Protein AF-A0A7S1JVY7-F1 (afdb_monomer_lite)

Sequence (100 aa):
MVEILAGALVGADVQNKKTANNWGTLLFAIDPAELGPTDDFHTKTEAIIARVRSARKLPGVSEILMPGERGNRLARRVVESGQIEVEANLTQQLRECAAG

Secondary structure (DSSP, 8-state):
-HHIIIIITTT--SS-HHHHT----------GGGTS-HHHHHHHHHHHHHHHHTSPPPTT------TTHHHHHHHHHHHHHT-----HHHHHHHHHHHH-

Structure (mmCIF, N/CA/C/O backbone):
data_AF-A0A7S1JVY7-F1
#
_entry.id   AF-A0A7S1JVY7-F1
#
loop_
_atom_site.group_PDB
_atom_site.id
_atom_site.type_symbol
_atom_site.label_atom_id
_atom_site.label_alt_id
_atom_site.label_comp_id
_atom_site.label_asym_id
_atom_site.label_entity_id
_atom_site.label_seq_id
_atom_site.pdbx_PDB_ins_code
_atom_site.Cartn_x
_atom_site.Cartn_y
_atom_site.Cartn_z
_atom_site.occupancy
_atom_site.B_iso_or_equiv
_atom_site.auth_seq_id
_atom_site.auth_comp_id
_atom_site.auth_asym_id
_atom_site.auth_atom_id
_atom_site.pdbx_PDB_model_num
ATOM 1 N N . MET A 1 1 ? -4.572 17.576 -2.089 1.00 87.12 1 MET A N 1
ATOM 2 C CA . MET A 1 1 ? -4.995 16.633 -3.149 1.00 87.12 1 MET A CA 1
ATOM 3 C C . MET A 1 1 ? -5.972 15.585 -2.627 1.00 87.12 1 MET A C 1
ATOM 5 O O . MET A 1 1 ? -7.053 15.499 -3.186 1.00 87.12 1 MET A O 1
ATOM 9 N N . VAL A 1 2 ? -5.653 14.850 -1.548 1.00 92.31 2 VAL A N 1
ATOM 10 C CA . VAL A 1 2 ? -6.555 13.825 -0.969 1.00 92.31 2 VAL A CA 1
ATOM 11 C C . VAL A 1 2 ? -7.964 14.369 -0.704 1.00 92.31 2 VAL A C 1
ATOM 13 O O . VAL A 1 2 ? -8.923 13.793 -1.187 1.00 92.31 2 VAL A O 1
ATOM 16 N N . GLU A 1 3 ? -8.091 15.526 -0.050 1.00 92.38 3 GLU A N 1
ATOM 17 C CA . GLU A 1 3 ? -9.398 16.145 0.240 1.00 92.38 3 GLU A CA 1
ATOM 18 C C . GLU A 1 3 ? -10.222 16.493 -1.011 1.00 92.38 3 GLU A C 1
ATOM 20 O O . GLU A 1 3 ? -11.445 16.445 -1.005 1.00 92.38 3 GLU A O 1
ATOM 25 N N . ILE A 1 4 ? -9.548 16.825 -2.111 1.00 95.81 4 ILE A N 1
ATOM 26 C CA . ILE A 1 4 ? -10.209 17.202 -3.363 1.00 95.81 4 ILE A CA 1
ATOM 27 C C . ILE A 1 4 ? -10.723 15.944 -4.067 1.00 95.81 4 ILE A C 1
ATOM 29 O O . ILE A 1 4 ? -11.881 15.887 -4.464 1.00 95.81 4 ILE A O 1
ATOM 33 N N . LEU A 1 5 ? -9.872 14.924 -4.196 1.00 96.25 5 LEU A N 1
ATOM 34 C CA . LEU A 1 5 ? -10.184 13.708 -4.948 1.00 96.25 5 LEU A CA 1
ATOM 35 C C . LEU A 1 5 ? -11.046 12.711 -4.167 1.00 96.25 5 LEU A C 1
ATOM 37 O O . LEU A 1 5 ? -11.897 12.057 -4.751 1.00 96.25 5 LEU A O 1
ATOM 41 N N . ALA A 1 6 ? -10.827 12.587 -2.861 1.00 94.88 6 ALA A N 1
ATOM 42 C CA . ALA A 1 6 ? -11.560 11.670 -1.994 1.00 94.88 6 ALA A CA 1
ATOM 43 C C . ALA A 1 6 ? -1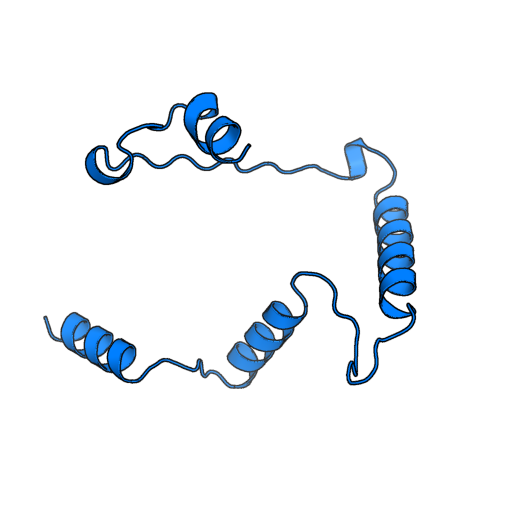2.624 12.377 -1.142 1.00 94.88 6 ALA A C 1
ATOM 45 O O . ALA A 1 6 ? -13.360 11.704 -0.439 1.00 94.88 6 ALA A O 1
ATOM 46 N N . GLY A 1 7 ? -12.714 13.707 -1.174 1.00 94.44 7 GLY A N 1
ATOM 47 C CA . GLY A 1 7 ? -13.791 14.468 -0.538 1.00 94.44 7 GLY A CA 1
ATOM 48 C C . GLY A 1 7 ? -14.734 15.034 -1.591 1.00 94.44 7 GLY A C 1
ATOM 49 O O . GLY A 1 7 ? -15.750 14.428 -1.924 1.00 94.44 7 GLY A O 1
ATOM 50 N N . ALA A 1 8 ? -14.340 16.173 -2.162 1.00 95.00 8 ALA A N 1
ATOM 51 C CA . ALA A 1 8 ? -15.179 16.950 -3.072 1.00 95.00 8 ALA A CA 1
ATOM 52 C C . ALA A 1 8 ? -15.628 16.172 -4.324 1.00 95.00 8 ALA A C 1
ATOM 54 O O . ALA A 1 8 ? -16.813 16.164 -4.643 1.00 95.00 8 ALA A O 1
ATOM 55 N N . LEU A 1 9 ? -14.705 15.500 -5.022 1.00 96.00 9 LEU A N 1
ATOM 56 C CA . LEU A 1 9 ? -14.998 14.791 -6.277 1.00 96.00 9 LEU A CA 1
ATOM 57 C C . LEU A 1 9 ? -16.010 13.651 -6.097 1.00 96.00 9 LEU A C 1
ATOM 59 O O . LEU A 1 9 ? -16.848 13.431 -6.964 1.00 96.00 9 LEU A O 1
ATOM 63 N N . VAL A 1 10 ? -15.928 12.930 -4.980 1.00 94.88 10 VAL A N 1
ATOM 64 C CA . VAL A 1 10 ? -16.783 11.766 -4.692 1.00 94.88 10 VAL A CA 1
ATOM 65 C C . VAL A 1 10 ? -18.050 12.139 -3.913 1.00 94.88 10 VAL A C 1
ATOM 67 O O . VAL A 1 10 ? -18.804 11.254 -3.522 1.00 94.88 10 VAL A O 1
ATOM 70 N N . GLY A 1 11 ? -18.292 13.436 -3.683 1.00 93.00 11 GLY A N 1
ATOM 71 C CA . GLY A 1 11 ? -19.490 13.937 -3.002 1.00 93.00 11 GLY A CA 1
ATOM 72 C C . GLY A 1 11 ? -19.514 13.712 -1.487 1.00 93.00 11 GLY A C 1
ATOM 73 O O . GLY A 1 11 ? -20.588 13.728 -0.884 1.00 93.00 11 GLY A O 1
ATOM 74 N N . ALA A 1 12 ? -18.359 13.488 -0.860 1.00 94.94 12 ALA A N 1
ATOM 75 C CA . ALA A 1 12 ? -18.277 13.353 0.589 1.00 94.94 12 ALA A CA 1
ATOM 76 C C . ALA A 1 12 ? -18.233 14.715 1.295 1.00 94.94 12 ALA A C 1
ATOM 78 O O . ALA A 1 12 ? -17.969 15.753 0.686 1.00 94.94 12 ALA A O 1
ATOM 79 N N . ASP A 1 13 ? -18.476 14.706 2.606 1.00 93.44 13 ASP A N 1
ATOM 80 C CA . ASP A 1 13 ? -18.378 15.914 3.420 1.00 93.44 13 ASP A CA 1
ATOM 81 C C . ASP A 1 13 ? -16.912 16.381 3.498 1.00 93.44 13 ASP A C 1
ATOM 83 O O . ASP A 1 13 ? -16.001 15.583 3.720 1.00 93.44 13 ASP A O 1
ATOM 87 N N . VAL A 1 14 ? -16.674 17.678 3.304 1.00 91.94 14 VAL A N 1
ATOM 88 C CA . VAL A 1 14 ? -15.329 18.285 3.301 1.00 91.94 14 VAL A CA 1
ATOM 89 C C . VAL A 1 14 ? -15.076 19.201 4.501 1.00 91.94 14 VAL A C 1
ATOM 91 O O . VAL A 1 14 ? -13.969 19.712 4.657 1.00 91.94 14 VAL A O 1
ATOM 94 N N . GLN A 1 15 ? -16.078 19.418 5.360 1.00 90.50 15 GLN A N 1
ATOM 95 C CA . GLN A 1 15 ? -15.994 20.335 6.504 1.00 90.50 15 GLN A CA 1
ATOM 96 C C . GLN A 1 15 ? -16.153 19.612 7.846 1.00 90.50 15 GLN A C 1
ATOM 98 O O . GLN A 1 15 ? -15.339 19.810 8.744 1.00 90.50 15 GLN A O 1
ATOM 103 N N . ASN A 1 16 ? -17.166 18.751 7.989 1.00 88.31 16 ASN A N 1
ATOM 104 C CA . ASN A 1 16 ? -17.578 18.149 9.262 1.00 88.31 16 ASN A CA 1
ATOM 105 C C . ASN A 1 16 ? -17.772 16.625 9.169 1.00 88.31 16 ASN A C 1
ATOM 107 O O . ASN A 1 16 ? -18.689 16.066 9.771 1.00 88.31 16 ASN A O 1
ATOM 111 N N . LYS A 1 17 ? -16.860 15.935 8.471 1.00 86.62 17 LYS A N 1
ATOM 112 C CA . LYS A 1 17 ? -16.853 14.474 8.219 1.00 86.62 17 LYS A CA 1
ATOM 113 C C . LYS A 1 17 ? -17.279 13.600 9.392 1.00 86.62 17 LYS A C 1
ATOM 115 O O . LYS A 1 17 ? -18.040 12.657 9.214 1.00 86.62 17 LYS A O 1
ATOM 120 N N . LYS A 1 18 ? -16.766 13.899 10.590 1.00 86.75 18 LYS A N 1
ATOM 121 C CA . LYS A 1 18 ? -17.012 13.100 11.798 1.00 86.75 18 LYS A CA 1
ATOM 122 C C . LYS A 1 18 ? -18.456 13.225 12.282 1.00 86.75 18 LYS A C 1
ATOM 124 O O . LYS A 1 18 ? -19.043 12.231 12.681 1.00 86.75 18 LYS A O 1
ATOM 129 N N . THR A 1 19 ? -19.018 14.430 12.230 1.00 92.06 19 THR A N 1
ATOM 130 C CA . THR A 1 19 ? -20.409 14.689 12.623 1.00 92.06 19 THR A CA 1
ATOM 131 C C . THR A 1 19 ? -21.375 14.206 11.548 1.00 92.06 19 THR A C 1
ATOM 133 O O . THR A 1 19 ? -22.406 13.626 11.867 1.00 92.06 19 THR A O 1
ATOM 136 N N . ALA A 1 20 ? -21.018 14.401 10.276 1.00 90.44 20 ALA A N 1
ATOM 137 C CA . ALA A 1 20 ? -21.802 13.945 9.133 1.00 90.44 20 ALA A CA 1
ATOM 138 C C . ALA A 1 20 ? -21.722 12.424 8.902 1.00 90.44 20 ALA A C 1
ATOM 140 O O . ALA A 1 20 ? -22.493 11.895 8.108 1.00 90.44 20 ALA A O 1
ATOM 141 N N . ASN A 1 21 ? -20.784 11.730 9.563 1.00 90.38 21 ASN A N 1
ATOM 142 C CA . ASN A 1 21 ? -20.488 10.308 9.367 1.00 90.38 21 ASN A CA 1
ATOM 143 C C . ASN A 1 21 ? -20.307 9.940 7.878 1.00 90.38 21 ASN A C 1
ATOM 145 O O . ASN A 1 21 ? -20.712 8.868 7.432 1.00 90.38 21 ASN A O 1
ATOM 149 N N . ASN A 1 22 ? -19.737 10.867 7.100 1.00 91.81 22 ASN A N 1
ATOM 150 C CA . ASN A 1 22 ? -19.642 10.794 5.645 1.00 91.81 22 ASN A CA 1
ATOM 151 C C . ASN A 1 22 ? -18.190 11.012 5.208 1.00 91.81 22 ASN A C 1
ATOM 153 O O . ASN A 1 22 ? -17.748 12.142 4.985 1.00 91.81 22 ASN A O 1
ATOM 157 N N . TRP A 1 23 ? -17.445 9.913 5.112 1.00 92.75 23 TRP A N 1
ATOM 158 C CA . TRP A 1 23 ? -16.092 9.900 4.566 1.00 92.75 23 TRP A CA 1
ATOM 159 C C . TRP A 1 23 ? -16.124 9.441 3.121 1.00 92.75 23 TRP A C 1
ATOM 161 O O . TRP A 1 23 ? -16.741 8.430 2.794 1.00 92.75 23 TRP A O 1
ATOM 171 N N . GLY A 1 24 ? -15.391 10.147 2.271 1.00 93.88 24 GLY A N 1
ATOM 172 C CA . GLY A 1 24 ? -15.164 9.712 0.907 1.00 93.88 24 GLY A CA 1
ATOM 173 C C . GLY A 1 24 ? -13.816 9.022 0.759 1.00 93.88 24 GLY A C 1
ATOM 174 O O . GLY A 1 24 ? -12.866 9.249 1.513 1.00 93.88 24 GLY A O 1
ATOM 175 N N . THR A 1 25 ? -13.751 8.133 -0.222 1.00 95.12 25 THR A N 1
ATOM 176 C CA . THR A 1 25 ? -12.540 7.432 -0.637 1.00 95.12 25 THR A CA 1
ATOM 177 C C . THR A 1 25 ? -12.551 7.364 -2.153 1.00 95.12 25 THR A C 1
ATOM 179 O O . THR A 1 25 ? -13.583 7.070 -2.750 1.00 95.12 25 THR A O 1
ATOM 182 N N . LEU A 1 26 ? -11.405 7.629 -2.777 1.00 96.31 26 LEU A N 1
ATOM 183 C CA . LEU A 1 26 ? -11.211 7.388 -4.200 1.00 96.31 26 LEU A CA 1
ATOM 184 C C . LEU A 1 26 ? -10.416 6.096 -4.378 1.00 96.31 26 LEU A C 1
ATOM 186 O O . LEU A 1 26 ? -9.304 5.975 -3.864 1.00 96.31 26 LEU A O 1
ATOM 190 N N . LEU A 1 27 ? -10.975 5.163 -5.144 1.00 96.56 27 LEU A N 1
ATOM 191 C CA . LEU A 1 27 ? -10.277 3.983 -5.640 1.00 96.56 27 LEU A CA 1
ATOM 192 C C . LEU A 1 27 ? -10.049 4.171 -7.139 1.00 96.56 27 LEU A C 1
ATOM 194 O O . LEU A 1 27 ? -10.991 4.451 -7.877 1.00 96.56 27 LEU A O 1
ATOM 198 N N . PHE A 1 28 ? -8.801 4.037 -7.582 1.00 96.12 28 PHE A N 1
ATOM 199 C CA . PHE A 1 28 ? -8.430 4.166 -8.986 1.00 96.12 28 PHE A CA 1
ATOM 200 C C . PHE A 1 28 ? -7.508 3.017 -9.379 1.00 96.12 28 PHE A C 1
ATOM 202 O O . PHE A 1 28 ? -6.508 2.766 -8.705 1.00 96.12 28 PHE A O 1
ATOM 209 N N . ALA A 1 29 ? -7.861 2.323 -10.456 1.00 96.75 29 ALA A N 1
ATOM 210 C CA . ALA A 1 29 ? -7.098 1.219 -11.011 1.00 96.75 29 ALA A CA 1
ATOM 211 C C . ALA A 1 29 ? -6.742 1.542 -12.463 1.00 96.75 29 ALA A C 1
ATOM 213 O O . ALA A 1 29 ? -7.571 2.061 -13.208 1.00 96.75 29 ALA A O 1
ATOM 214 N N . ILE A 1 30 ? -5.503 1.242 -12.840 1.00 95.69 30 ILE A N 1
ATOM 215 C CA . ILE A 1 30 ? -5.002 1.379 -14.206 1.00 95.69 30 ILE A CA 1
ATOM 216 C C . ILE A 1 30 ? -4.613 -0.020 -14.657 1.00 95.69 30 ILE A C 1
ATOM 218 O O . ILE A 1 30 ? -3.815 -0.667 -13.977 1.00 95.69 30 ILE A O 1
ATOM 222 N N . ASP A 1 31 ? -5.155 -0.464 -15.786 1.00 95.19 31 ASP A N 1
ATOM 223 C CA . ASP A 1 31 ? -4.647 -1.644 -16.475 1.00 95.19 31 ASP A CA 1
ATOM 224 C C . ASP A 1 31 ? -3.392 -1.247 -17.276 1.00 95.19 31 ASP A C 1
ATOM 226 O O . ASP A 1 31 ? -3.494 -0.412 -18.180 1.00 95.19 31 ASP A O 1
ATOM 230 N N . PRO A 1 32 ? -2.197 -1.787 -16.961 1.00 94.56 32 PRO A N 1
ATOM 231 C CA . PRO A 1 32 ? -0.984 -1.481 -17.712 1.00 94.56 32 PRO A CA 1
ATOM 232 C C . PRO A 1 32 ? -1.088 -1.818 -19.205 1.00 94.56 32 PRO A C 1
ATOM 234 O O . PRO A 1 32 ? -0.432 -1.143 -20.001 1.00 94.56 32 PRO A O 1
ATOM 237 N N . ALA A 1 33 ? -1.912 -2.804 -19.584 1.00 95.88 33 ALA A N 1
ATOM 238 C CA . ALA A 1 33 ? -2.077 -3.237 -20.973 1.00 95.88 33 ALA A CA 1
ATOM 239 C C . ALA A 1 33 ? -2.651 -2.131 -21.878 1.00 95.88 33 ALA A C 1
ATOM 241 O O . ALA A 1 33 ? -2.353 -2.086 -23.071 1.00 95.88 33 ALA A O 1
ATOM 242 N N . GLU A 1 34 ? -3.409 -1.192 -21.302 1.00 96.75 34 GLU A N 1
ATOM 243 C CA . GLU A 1 34 ? -3.970 -0.029 -22.007 1.00 96.75 34 GLU A CA 1
ATOM 244 C C . GLU A 1 34 ? -2.918 1.058 -22.300 1.00 96.75 34 GLU A C 1
ATOM 246 O O . GLU A 1 34 ? -3.150 1.967 -23.097 1.00 96.75 34 GLU A O 1
ATOM 251 N N . LEU A 1 35 ? -1.744 0.989 -21.659 1.00 94.69 35 LEU A N 1
ATOM 252 C CA . LEU A 1 35 ? -0.653 1.962 -21.807 1.00 94.69 35 LEU A CA 1
ATOM 253 C C . LEU A 1 35 ? 0.564 1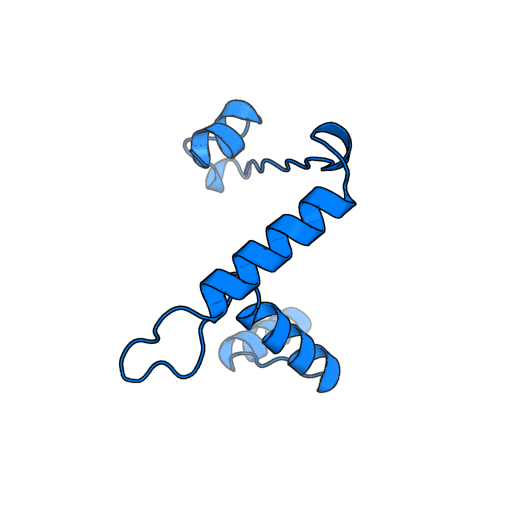.396 -22.556 1.00 94.69 35 LEU A C 1
ATOM 255 O O . LEU A 1 35 ? 1.503 2.137 -22.858 1.00 94.69 35 LEU A O 1
ATOM 259 N N . GLY A 1 36 ? 0.564 0.097 -22.855 1.00 93.06 36 GLY A N 1
ATOM 260 C CA . GLY A 1 36 ? 1.623 -0.594 -23.581 1.00 93.06 36 GLY A CA 1
ATOM 261 C C . GLY A 1 36 ? 1.697 -2.080 -23.226 1.00 93.06 36 GLY A C 1
ATOM 262 O O . GLY A 1 36 ? 0.866 -2.584 -22.477 1.00 93.06 36 GLY A O 1
ATOM 263 N N . PRO A 1 37 ? 2.700 -2.807 -23.743 1.00 93.00 37 PRO A N 1
ATOM 264 C CA . PRO A 1 37 ? 2.876 -4.215 -23.408 1.00 93.00 37 PRO A CA 1
ATOM 265 C C . PRO A 1 37 ? 3.087 -4.409 -21.898 1.00 93.00 37 PRO A C 1
ATOM 267 O O . PRO A 1 37 ? 3.958 -3.778 -21.295 1.00 93.00 37 PRO A O 1
ATOM 270 N N . THR A 1 38 ? 2.327 -5.313 -21.283 1.00 90.81 38 THR A N 1
ATOM 271 C CA . THR A 1 38 ? 2.434 -5.608 -19.844 1.00 90.81 38 THR A CA 1
ATOM 272 C C . THR A 1 38 ? 3.842 -6.074 -19.456 1.00 90.81 38 THR A C 1
ATOM 274 O O . THR A 1 38 ? 4.388 -5.622 -18.448 1.00 90.81 38 THR A O 1
ATOM 277 N N . ASP A 1 39 ? 4.484 -6.896 -20.289 1.00 93.75 39 ASP A N 1
ATOM 278 C CA . ASP A 1 39 ? 5.851 -7.382 -20.051 1.00 93.7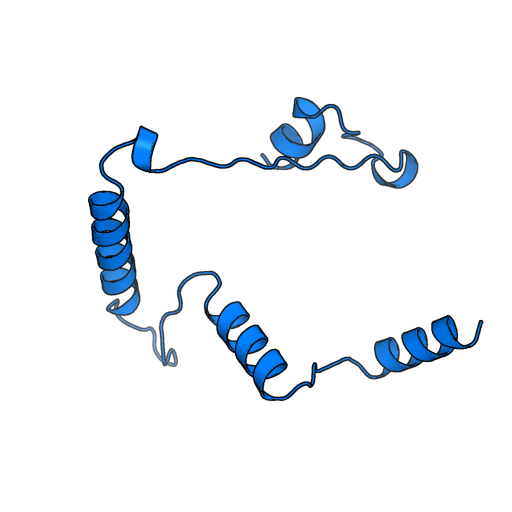5 39 ASP A CA 1
ATOM 279 C C . ASP A 1 39 ? 6.884 -6.243 -20.028 1.00 93.75 39 ASP A C 1
ATOM 281 O O . ASP A 1 39 ? 7.815 -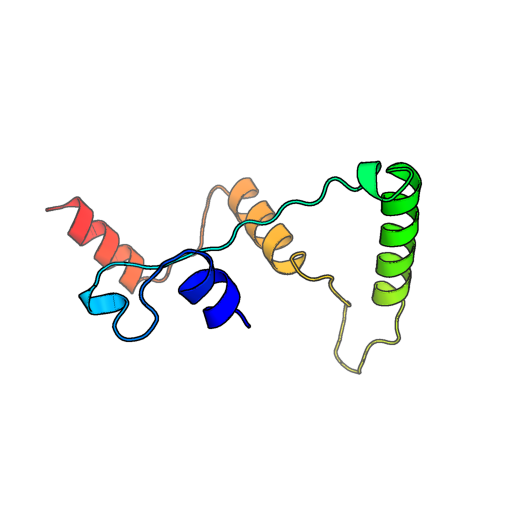6.252 -19.215 1.00 93.75 39 ASP A O 1
ATOM 285 N N . ASP A 1 40 ? 6.689 -5.210 -20.856 1.00 95.31 40 ASP A N 1
ATOM 286 C CA . ASP A 1 40 ? 7.523 -4.007 -20.838 1.00 95.31 40 ASP A CA 1
ATOM 287 C C . ASP A 1 40 ? 7.373 -3.258 -19.512 1.00 95.31 40 ASP A C 1
ATOM 289 O O . ASP A 1 40 ? 8.365 -2.760 -18.969 1.00 95.31 40 ASP A O 1
ATOM 293 N N . PHE A 1 41 ? 6.148 -3.160 -18.983 1.00 96.38 41 PHE A N 1
ATOM 294 C CA . PHE A 1 41 ? 5.890 -2.518 -17.695 1.00 96.38 41 PHE A CA 1
ATOM 295 C C . PHE A 1 41 ? 6.609 -3.250 -16.556 1.00 96.38 41 PHE A C 1
ATOM 297 O O . PHE A 1 41 ? 7.298 -2.601 -15.760 1.00 96.38 41 PHE A O 1
ATOM 304 N N . HIS A 1 42 ? 6.518 -4.583 -16.507 1.00 95.25 42 HIS A N 1
ATOM 305 C CA . HIS A 1 42 ? 7.224 -5.390 -15.507 1.00 95.25 42 HIS A CA 1
ATOM 306 C C . HIS A 1 42 ? 8.741 -5.235 -15.628 1.00 95.25 42 HIS A C 1
ATOM 308 O O . HIS A 1 42 ? 9.391 -4.848 -14.657 1.00 95.25 42 HIS A O 1
ATOM 314 N N . THR A 1 43 ? 9.292 -5.417 -16.830 1.00 97.12 43 THR A N 1
ATOM 315 C CA . THR A 1 43 ? 10.740 -5.330 -17.087 1.00 97.12 43 THR A CA 1
ATOM 316 C C . THR A 1 43 ? 11.304 -3.963 -16.690 1.00 97.12 43 THR A C 1
ATOM 318 O O . THR A 1 43 ? 12.328 -3.859 -16.008 1.00 97.12 43 THR A O 1
ATOM 321 N N . LYS A 1 44 ? 10.621 -2.875 -17.072 1.00 96.44 44 LYS A N 1
ATOM 322 C CA . LYS A 1 44 ? 11.041 -1.508 -16.719 1.00 96.44 44 LYS A CA 1
ATOM 323 C C . LYS A 1 44 ? 10.921 -1.255 -15.217 1.00 96.44 44 LYS A C 1
ATOM 325 O O . LYS A 1 44 ? 11.804 -0.621 -14.635 1.00 96.44 44 LYS A O 1
ATOM 330 N N . THR A 1 45 ? 9.870 -1.765 -14.577 1.00 95.94 45 THR A N 1
ATOM 331 C CA . THR A 1 45 ? 9.686 -1.657 -13.123 1.00 95.94 45 THR A CA 1
ATOM 332 C C . THR A 1 45 ? 10.794 -2.390 -12.366 1.00 95.94 45 THR A C 1
ATOM 334 O O . THR A 1 45 ? 11.381 -1.822 -11.443 1.00 95.94 45 THR A O 1
ATOM 337 N N . GLU A 1 46 ? 11.154 -3.603 -12.786 1.00 96.56 46 GLU A N 1
ATOM 338 C CA . GLU A 1 46 ? 12.263 -4.369 -12.207 1.00 96.56 46 GLU A CA 1
ATOM 339 C C . GLU A 1 46 ? 13.600 -3.638 -12.343 1.00 96.56 46 GLU A C 1
ATOM 341 O O . GLU A 1 46 ? 14.349 -3.532 -11.368 1.00 96.56 46 GLU A O 1
ATOM 346 N N . ALA A 1 47 ? 13.878 -3.048 -13.509 1.00 97.50 47 ALA A N 1
ATOM 347 C CA . ALA A 1 47 ? 15.082 -2.246 -13.720 1.00 97.50 47 ALA A CA 1
ATOM 348 C C . ALA A 1 47 ? 15.147 -1.030 -12.775 1.00 97.50 47 ALA A C 1
ATOM 350 O O . ALA A 1 47 ? 16.208 -0.712 -12.225 1.00 97.50 47 ALA A O 1
ATOM 351 N N . ILE A 1 48 ? 14.012 -0.360 -12.535 1.00 96.75 48 ILE A N 1
ATOM 352 C CA . ILE A 1 48 ? 13.922 0.746 -11.570 1.00 96.75 48 ILE A CA 1
ATOM 353 C C . ILE A 1 48 ? 14.206 0.247 -10.151 1.00 96.75 48 ILE A C 1
ATOM 355 O O . ILE A 1 48 ? 15.022 0.855 -9.452 1.00 96.75 48 ILE A O 1
ATOM 359 N N . ILE A 1 49 ? 13.575 -0.853 -9.735 1.00 96.56 49 ILE A N 1
ATOM 360 C CA . ILE A 1 49 ? 13.772 -1.453 -8.407 1.00 96.56 49 ILE A CA 1
ATOM 361 C C . ILE A 1 49 ? 15.242 -1.829 -8.203 1.00 96.56 49 ILE A C 1
ATOM 363 O O . ILE A 1 49 ? 15.831 -1.471 -7.180 1.00 96.56 49 ILE A O 1
ATOM 367 N N . ALA A 1 50 ? 15.854 -2.501 -9.181 1.00 96.31 50 ALA A N 1
ATOM 368 C CA . ALA A 1 50 ? 17.257 -2.898 -9.131 1.00 96.31 50 ALA A CA 1
ATOM 369 C C . ALA A 1 50 ? 18.176 -1.683 -8.950 1.00 96.31 50 ALA A C 1
ATOM 371 O O . ALA A 1 50 ? 19.020 -1.677 -8.053 1.00 96.31 50 ALA A O 1
ATOM 372 N N . ARG A 1 51 ? 17.950 -0.619 -9.732 1.00 96.75 51 ARG A N 1
ATOM 373 C CA . ARG A 1 51 ? 18.717 0.631 -9.646 1.00 96.75 51 ARG A CA 1
ATOM 374 C C . ARG A 1 51 ? 18.592 1.313 -8.284 1.00 96.75 51 ARG A C 1
ATOM 376 O O . ARG A 1 51 ? 19.586 1.806 -7.755 1.00 96.75 51 ARG A O 1
ATOM 383 N N . VAL A 1 52 ? 17.385 1.370 -7.717 1.00 96.00 52 VAL A N 1
ATOM 384 C CA . VAL A 1 52 ? 17.161 1.959 -6.384 1.00 96.00 52 VAL A CA 1
ATOM 385 C C . VAL A 1 52 ? 17.873 1.132 -5.317 1.00 96.00 52 VAL A C 1
ATOM 387 O O . VAL A 1 52 ? 18.565 1.687 -4.464 1.00 96.00 52 VAL A O 1
ATOM 390 N N . ARG A 1 53 ? 17.768 -0.198 -5.390 1.00 94.19 53 ARG A N 1
ATOM 391 C CA . ARG A 1 53 ? 18.393 -1.096 -4.413 1.00 94.19 53 ARG A CA 1
ATOM 392 C C . ARG A 1 53 ? 19.921 -1.071 -4.477 1.00 94.19 53 ARG A C 1
ATOM 394 O O . ARG A 1 53 ? 20.572 -1.233 -3.446 1.00 94.19 53 ARG A O 1
ATOM 401 N N . SER A 1 54 ? 20.493 -0.850 -5.661 1.00 94.81 54 SER A N 1
ATOM 402 C CA . SER A 1 54 ? 21.942 -0.749 -5.868 1.00 94.81 54 SER A CA 1
ATOM 403 C C . SER A 1 54 ? 22.519 0.640 -5.571 1.00 94.81 54 SER A C 1
ATOM 405 O O . SER A 1 54 ? 23.717 0.851 -5.762 1.00 94.81 54 SER A O 1
ATOM 407 N N . ALA A 1 55 ? 21.700 1.610 -5.153 1.00 95.69 55 ALA A N 1
ATOM 408 C CA . ALA A 1 55 ? 22.184 2.945 -4.829 1.00 95.69 55 ALA A CA 1
ATOM 409 C C . ALA A 1 55 ? 23.149 2.925 -3.629 1.00 95.69 55 ALA A C 1
ATOM 411 O O . ALA A 1 55 ? 23.113 2.038 -2.770 1.00 95.69 55 ALA A O 1
ATOM 412 N N . ARG A 1 56 ? 24.030 3.932 -3.559 1.00 96.56 56 ARG A N 1
ATOM 413 C CA . ARG A 1 56 ? 24.978 4.072 -2.448 1.00 96.56 56 ARG A CA 1
ATOM 414 C C . ARG A 1 56 ? 24.207 4.214 -1.134 1.00 96.56 56 ARG A C 1
ATOM 416 O O . ARG A 1 56 ? 23.431 5.151 -0.963 1.00 96.56 56 ARG A O 1
ATOM 423 N N . LYS A 1 57 ? 24.465 3.303 -0.199 1.00 96.81 57 LYS A N 1
ATOM 424 C CA . LYS A 1 57 ? 23.895 3.339 1.150 1.00 96.81 57 LYS A CA 1
ATOM 425 C C . LYS A 1 57 ? 24.574 4.435 1.973 1.00 96.81 57 LYS A C 1
ATOM 427 O O . LYS A 1 57 ? 25.774 4.672 1.827 1.00 96.81 57 LYS A O 1
ATOM 432 N N . LEU A 1 58 ? 23.810 5.088 2.844 1.00 96.19 58 LEU A N 1
ATOM 433 C CA . LEU A 1 58 ? 24.367 5.986 3.856 1.00 96.19 58 LEU A CA 1
ATOM 434 C C . LEU A 1 58 ? 25.069 5.175 4.962 1.00 96.19 58 LEU A C 1
ATOM 436 O O . LEU A 1 58 ? 24.737 4.000 5.155 1.00 96.19 58 LEU A O 1
ATOM 440 N N . PRO A 1 59 ? 26.012 5.772 5.714 1.00 97.06 59 PRO A N 1
ATOM 441 C CA . PRO A 1 59 ? 26.585 5.128 6.893 1.00 97.06 59 PRO A CA 1
ATOM 442 C C 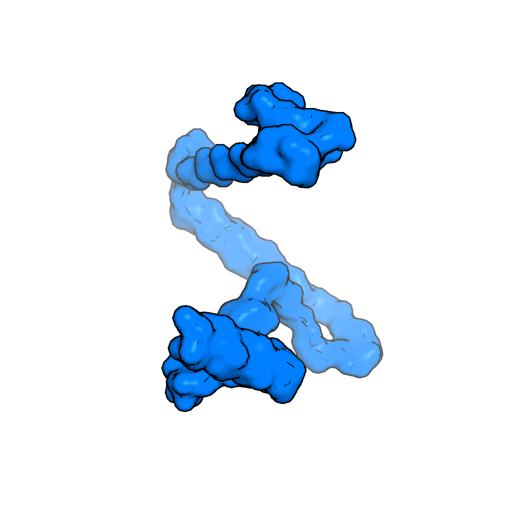. PRO A 1 59 ? 25.489 4.635 7.851 1.00 97.06 59 PRO A C 1
ATOM 444 O O . PRO A 1 59 ? 24.547 5.363 8.149 1.00 97.06 59 PRO A O 1
ATOM 447 N N . GLY A 1 60 ? 25.595 3.385 8.307 1.00 96.50 60 GLY A N 1
ATOM 448 C CA . GLY A 1 60 ? 24.606 2.756 9.192 1.00 96.50 60 GLY A CA 1
ATOM 449 C C . GLY A 1 60 ? 23.369 2.166 8.497 1.00 96.50 60 GLY A C 1
ATOM 450 O O . GLY A 1 60 ? 22.578 1.496 9.156 1.00 96.50 60 GLY A O 1
ATOM 451 N N . VAL A 1 61 ? 23.202 2.343 7.181 1.00 96.12 61 VAL A N 1
ATOM 452 C CA . VAL A 1 61 ? 22.104 1.726 6.416 1.00 96.12 61 VAL A CA 1
ATOM 453 C C . VAL A 1 61 ? 22.549 0.377 5.846 1.00 96.12 61 VAL A C 1
ATOM 455 O O . VAL A 1 61 ? 23.424 0.313 4.983 1.00 96.12 61 VAL A O 1
ATOM 458 N N . SER A 1 62 ? 21.927 -0.714 6.301 1.00 94.69 62 SER A N 1
ATOM 459 C CA . SER A 1 62 ? 22.241 -2.082 5.855 1.00 94.69 62 SER A CA 1
ATOM 460 C C . SER A 1 62 ? 21.627 -2.428 4.494 1.00 94.69 62 SER A C 1
ATOM 462 O O . SER A 1 62 ? 22.271 -3.073 3.660 1.00 94.69 62 SER A O 1
ATOM 464 N N . GLU A 1 63 ? 20.408 -1.960 4.227 1.00 95.38 63 GLU A N 1
ATOM 465 C CA . GLU A 1 63 ? 19.650 -2.219 3.001 1.00 95.38 63 GLU A CA 1
ATOM 466 C C . GLU A 1 63 ? 18.769 -1.023 2.607 1.00 95.38 63 GLU A C 1
ATOM 468 O O . GLU A 1 63 ? 18.353 -0.235 3.454 1.00 95.38 63 GLU A O 1
ATOM 473 N N . ILE A 1 64 ? 18.479 -0.905 1.309 1.00 96.12 64 ILE A N 1
ATOM 474 C CA . ILE A 1 64 ? 17.469 0.014 0.768 1.00 96.12 64 ILE A CA 1
ATOM 475 C C . ILE A 1 64 ? 16.232 -0.822 0.443 1.00 96.12 64 ILE A C 1
ATOM 477 O O . ILE A 1 64 ? 16.337 -1.851 -0.231 1.00 96.12 64 ILE A O 1
ATOM 481 N N . LEU A 1 65 ? 15.076 -0.374 0.930 1.00 95.00 65 LEU A N 1
ATOM 482 C CA . LEU A 1 65 ? 13.792 -1.046 0.764 1.00 95.00 65 LEU A CA 1
ATOM 483 C C . LEU A 1 65 ? 12.881 -0.263 -0.164 1.00 95.00 65 LEU A C 1
ATOM 485 O O . LEU A 1 65 ? 12.834 0.967 -0.102 1.00 95.00 65 LEU A O 1
ATOM 489 N N . MET A 1 66 ? 12.101 -0.991 -0.956 1.00 95.88 66 MET A N 1
ATOM 490 C CA . MET A 1 66 ? 10.998 -0.396 -1.701 1.00 95.88 66 MET A CA 1
ATOM 491 C C . MET A 1 66 ? 9.798 -0.146 -0.774 1.00 95.88 66 MET A C 1
ATOM 493 O O . MET A 1 66 ? 9.618 -0.863 0.223 1.00 95.88 66 MET A O 1
ATOM 497 N N . PRO A 1 67 ? 8.946 0.849 -1.085 1.00 95.31 67 PRO A N 1
ATOM 498 C CA . PRO A 1 67 ? 7.680 1.035 -0.386 1.00 95.31 67 PRO A CA 1
ATOM 499 C C . PRO A 1 67 ? 6.888 -0.279 -0.319 1.00 95.31 67 PRO A C 1
ATOM 501 O O . PRO A 1 67 ? 6.772 -0.996 -1.308 1.00 95.31 67 PRO A O 1
ATOM 504 N N . GLY A 1 68 ? 6.380 -0.616 0.867 1.00 95.12 68 GLY A N 1
ATOM 505 C CA . GLY A 1 68 ? 5.631 -1.853 1.114 1.00 95.12 68 GLY A CA 1
ATOM 506 C C . GLY A 1 68 ? 6.471 -3.060 1.551 1.00 95.12 68 GLY A C 1
ATOM 507 O O . GLY A 1 68 ? 5.958 -3.894 2.291 1.00 95.12 68 GLY A O 1
ATOM 508 N N . GLU A 1 69 ? 7.771 -3.146 1.232 1.00 96.12 69 GLU A N 1
ATOM 509 C CA . GLU A 1 69 ? 8.573 -4.353 1.534 1.00 96.12 69 GLU A CA 1
ATOM 510 C C . GLU A 1 69 ? 8.659 -4.669 3.028 1.00 96.12 69 GLU A C 1
ATOM 512 O O . GLU A 1 69 ? 8.544 -5.826 3.435 1.00 96.12 69 GLU A O 1
ATOM 517 N N . ARG A 1 70 ? 8.815 -3.643 3.872 1.00 95.75 70 ARG A N 1
ATOM 518 C CA . ARG A 1 70 ? 8.821 -3.820 5.331 1.00 95.75 70 ARG A CA 1
ATOM 519 C C . ARG A 1 70 ? 7.500 -4.413 5.831 1.00 95.75 70 ARG A C 1
ATOM 521 O O . ARG A 1 70 ? 7.530 -5.311 6.671 1.00 95.75 70 ARG A O 1
ATOM 528 N N . GLY A 1 71 ? 6.375 -3.930 5.304 1.00 96.56 71 GLY A N 1
ATOM 529 C CA . GLY A 1 71 ? 5.037 -4.428 5.624 1.00 96.56 71 GLY A CA 1
ATOM 530 C C . GLY A 1 71 ? 4.833 -5.857 5.128 1.00 96.56 71 GLY A C 1
ATOM 531 O O . GLY A 1 71 ? 4.418 -6.708 5.904 1.00 96.56 71 GLY A O 1
ATOM 532 N N . ASN A 1 72 ? 5.248 -6.154 3.894 1.00 97.62 72 ASN A N 1
ATOM 533 C CA . ASN A 1 72 ? 5.188 -7.500 3.316 1.00 97.62 72 ASN A CA 1
ATOM 534 C C . ASN A 1 72 ? 5.980 -8.515 4.150 1.00 97.62 72 ASN A C 1
ATOM 536 O O . ASN A 1 72 ? 5.515 -9.631 4.372 1.00 97.62 72 ASN A O 1
ATOM 540 N N . ARG A 1 73 ? 7.161 -8.128 4.655 1.00 97.00 73 ARG A N 1
ATOM 541 C CA . ARG A 1 73 ? 7.954 -8.976 5.560 1.00 97.00 73 ARG A CA 1
ATOM 542 C C . ARG A 1 73 ? 7.259 -9.209 6.895 1.00 97.00 73 ARG A C 1
ATOM 544 O O . ARG A 1 73 ? 7.278 -10.329 7.391 1.00 97.00 73 ARG A O 1
ATOM 551 N N . LEU A 1 74 ? 6.658 -8.174 7.482 1.00 96.94 74 LEU A N 1
ATOM 552 C CA . LEU A 1 74 ? 5.900 -8.317 8.724 1.00 96.94 74 LEU A CA 1
ATOM 553 C C . LEU A 1 74 ? 4.680 -9.224 8.527 1.00 96.94 74 LEU A C 1
ATOM 555 O O . LEU A 1 74 ? 4.520 -10.170 9.288 1.00 96.94 74 LEU A O 1
ATOM 559 N N . ALA A 1 75 ? 3.880 -8.976 7.489 1.00 97.44 75 ALA A N 1
ATOM 560 C CA . ALA A 1 75 ? 2.701 -9.771 7.161 1.00 97.44 75 ALA A CA 1
ATOM 561 C C . ALA A 1 75 ? 3.063 -11.244 6.942 1.00 97.44 75 ALA A C 1
ATOM 563 O O . ALA A 1 75 ? 2.422 -12.122 7.510 1.00 97.44 75 ALA A O 1
ATOM 564 N N . ARG A 1 76 ? 4.144 -11.516 6.199 1.00 97.94 76 ARG A N 1
ATOM 565 C CA . ARG A 1 76 ? 4.651 -12.878 6.009 1.00 97.94 76 ARG A CA 1
ATOM 566 C C . ARG A 1 76 ? 5.004 -13.545 7.337 1.00 97.94 76 ARG A C 1
ATOM 568 O O . ARG A 1 76 ? 4.532 -14.645 7.585 1.00 97.94 76 ARG A O 1
ATOM 575 N N . ARG A 1 77 ? 5.749 -12.862 8.214 1.00 97.81 77 ARG A N 1
ATOM 576 C CA . ARG A 1 77 ? 6.091 -13.399 9.542 1.00 97.81 77 ARG A CA 1
ATOM 577 C C . ARG A 1 77 ? 4.863 -13.681 10.401 1.00 97.81 77 ARG A C 1
ATOM 579 O O . ARG A 1 77 ? 4.844 -14.704 11.062 1.00 97.81 77 ARG A O 1
ATOM 586 N N . VAL A 1 78 ? 3.868 -12.792 10.392 1.00 98.12 78 VAL A N 1
ATOM 587 C CA . VAL A 1 78 ? 2.610 -12.970 11.139 1.00 98.12 78 VAL A CA 1
ATOM 588 C C . VAL A 1 78 ? 1.847 -14.198 10.641 1.00 98.12 78 VAL A C 1
ATOM 590 O O . VAL A 1 78 ? 1.348 -14.983 11.441 1.00 98.12 78 VAL A O 1
ATOM 593 N N . VAL A 1 79 ? 1.783 -14.389 9.320 1.00 97.81 79 VAL A N 1
ATOM 594 C CA . VAL A 1 79 ? 1.142 -15.566 8.716 1.00 97.81 79 VAL A CA 1
ATOM 595 C C . VAL A 1 79 ? 1.913 -16.846 9.048 1.00 97.81 79 VAL A C 1
ATOM 597 O O . VAL A 1 79 ? 1.301 -17.838 9.425 1.00 97.81 79 VAL A O 1
ATOM 600 N N . GLU A 1 80 ? 3.244 -16.824 8.951 1.00 98.06 80 GLU A N 1
ATOM 601 C CA . GLU A 1 80 ? 4.109 -17.976 9.243 1.00 98.06 80 GLU A CA 1
ATOM 602 C C . GLU A 1 80 ? 4.092 -18.372 10.726 1.00 98.06 80 GLU A C 1
ATOM 604 O O . GLU A 1 80 ? 4.104 -19.559 11.044 1.00 98.06 80 GLU A O 1
ATOM 609 N N . SER A 1 81 ? 4.058 -17.400 11.642 1.00 97.81 81 SER A N 1
ATOM 610 C CA . SER A 1 81 ? 4.009 -17.660 13.085 1.00 97.81 81 SER A CA 1
ATOM 611 C C . SER A 1 81 ? 2.605 -17.996 13.591 1.00 97.81 81 SER A C 1
ATOM 613 O O . SER A 1 81 ? 2.471 -18.539 14.687 1.00 97.81 81 SER A O 1
ATOM 615 N N . GLY A 1 82 ? 1.560 -17.629 12.840 1.00 98.00 82 GLY A N 1
ATOM 616 C CA . GLY A 1 82 ? 0.172 -17.664 13.304 1.00 98.00 82 GLY A CA 1
ATOM 617 C C . GLY A 1 82 ? -0.111 -16.684 14.449 1.00 98.00 82 GLY A C 1
ATOM 618 O O . GLY A 1 82 ? -1.102 -16.838 15.161 1.00 98.00 82 GLY A O 1
ATOM 619 N N . GLN A 1 83 ? 0.769 -15.703 14.668 1.00 96.31 83 GLN A N 1
ATOM 620 C CA . GLN A 1 83 ? 0.713 -14.774 15.794 1.00 96.31 83 GLN A CA 1
ATOM 621 C C . GLN A 1 83 ? 0.929 -13.339 15.319 1.00 96.31 83 GLN A C 1
ATOM 623 O O . GLN A 1 83 ? 1.832 -13.054 14.531 1.00 96.31 83 GLN A O 1
ATOM 628 N N . ILE A 1 84 ? 0.130 -12.419 15.856 1.00 96.50 84 ILE A N 1
ATOM 629 C CA . ILE A 1 84 ? 0.301 -10.978 15.678 1.00 96.50 84 ILE A CA 1
ATOM 630 C C . ILE A 1 84 ? 0.627 -10.342 17.025 1.00 96.50 84 ILE A C 1
ATOM 632 O O . ILE A 1 84 ? 0.029 -10.676 18.046 1.00 96.50 84 ILE A O 1
ATOM 636 N N . GLU A 1 85 ? 1.603 -9.443 17.026 1.00 94.94 85 GLU A N 1
ATOM 637 C CA . GLU A 1 85 ? 1.939 -8.657 18.205 1.00 94.94 85 GLU A CA 1
ATOM 638 C C . GLU A 1 85 ? 0.864 -7.590 18.426 1.00 94.94 85 GLU A C 1
ATOM 640 O O . GLU A 1 85 ? 0.505 -6.849 17.509 1.00 94.94 85 GLU A O 1
ATOM 645 N N . VAL A 1 86 ? 0.338 -7.534 19.647 1.00 95.94 86 VAL A N 1
ATOM 646 C CA . VAL A 1 86 ? -0.718 -6.607 20.054 1.00 95.94 86 VAL A CA 1
ATOM 647 C C . VAL A 1 86 ? -0.320 -6.008 21.395 1.00 95.94 86 VAL A C 1
ATOM 649 O O . VAL A 1 86 ? 0.174 -6.715 22.273 1.00 95.94 86 VAL A O 1
ATOM 652 N N . GLU A 1 87 ? -0.545 -4.707 21.571 1.00 97.31 87 GLU A N 1
ATOM 653 C CA . GLU A 1 87 ? -0.306 -4.054 22.856 1.00 97.31 87 GLU A CA 1
ATOM 654 C C . GLU A 1 87 ? -1.216 -4.636 23.960 1.00 97.31 87 GLU A C 1
ATOM 656 O O . GLU A 1 87 ? -2.346 -5.083 23.720 1.00 97.31 87 GLU A O 1
ATOM 661 N N . ALA A 1 88 ? -0.724 -4.640 25.202 1.00 96.88 88 ALA A N 1
ATOM 662 C CA . ALA A 1 88 ? -1.431 -5.248 26.332 1.00 96.88 88 ALA A CA 1
ATOM 663 C C . ALA A 1 88 ? -2.774 -4.557 26.635 1.00 96.88 88 ALA A C 1
ATOM 665 O O . ALA A 1 88 ? -3.765 -5.229 26.921 1.00 96.88 88 ALA A O 1
ATOM 666 N N . ASN A 1 89 ? -2.820 -3.227 26.516 1.00 97.31 89 ASN A N 1
ATOM 667 C CA . ASN A 1 89 ? -4.033 -2.414 26.662 1.00 97.31 89 ASN A CA 1
ATOM 668 C C . ASN A 1 89 ? -5.104 -2.783 25.618 1.00 97.31 89 ASN A C 1
ATOM 670 O O . ASN A 1 89 ? -6.266 -2.957 25.972 1.00 97.31 89 ASN A O 1
ATOM 674 N N . LEU A 1 90 ? -4.724 -2.959 24.351 1.00 96.81 90 LEU A N 1
ATOM 675 C CA . LEU A 1 90 ? -5.630 -3.341 23.273 1.00 96.81 90 LEU A CA 1
ATOM 676 C C . LEU A 1 90 ? -6.142 -4.767 23.488 1.00 96.81 90 LEU A C 1
ATOM 678 O O . LEU A 1 90 ? -7.333 -5.026 23.348 1.00 96.81 90 LEU A O 1
ATOM 682 N N . THR A 1 91 ? -5.271 -5.684 23.918 1.00 96.56 91 THR A N 1
ATOM 683 C CA . THR A 1 91 ? -5.686 -7.049 24.281 1.00 96.56 91 THR A CA 1
ATOM 684 C C . THR A 1 91 ? -6.702 -7.046 25.426 1.00 96.56 91 THR A C 1
ATOM 686 O O . THR A 1 91 ? -7.664 -7.813 25.395 1.00 96.56 91 THR A O 1
ATOM 689 N N . GLN A 1 92 ? -6.517 -6.183 26.429 1.00 96.88 92 GLN A N 1
ATOM 690 C CA . GLN A 1 92 ? -7.480 -6.007 27.514 1.00 96.88 92 GLN A CA 1
ATOM 691 C C . GLN A 1 92 ? -8.824 -5.478 26.994 1.00 96.88 92 GLN A C 1
ATOM 693 O O . GLN A 1 92 ? -9.854 -6.089 27.270 1.00 96.88 92 GLN A O 1
ATOM 698 N N . GLN A 1 93 ? -8.815 -4.414 26.188 1.00 97.25 93 GLN A N 1
ATOM 699 C CA . GLN A 1 93 ? -10.031 -3.830 25.609 1.00 97.25 93 GLN A CA 1
ATOM 700 C C . GLN A 1 93 ? -10.806 -4.835 24.748 1.00 97.25 93 GLN A C 1
ATOM 702 O O . GLN A 1 93 ? -12.025 -4.923 24.846 1.00 97.25 93 GLN A O 1
ATOM 707 N N . LEU A 1 94 ? -10.109 -5.649 23.948 1.00 96.19 94 LEU A N 1
ATOM 708 C CA . LEU A 1 94 ? -10.740 -6.703 23.150 1.00 96.19 94 LEU A CA 1
ATOM 709 C C . LEU A 1 94 ? -11.439 -7.753 24.025 1.00 96.19 94 LEU A C 1
ATOM 711 O O . LEU A 1 94 ? -12.520 -8.217 23.670 1.00 96.19 94 LEU A O 1
ATOM 715 N N . ARG A 1 95 ? -10.852 -8.116 25.175 1.00 96.31 95 ARG A N 1
ATOM 716 C CA . ARG A 1 95 ? -11.474 -9.051 26.130 1.00 96.31 95 ARG A CA 1
ATOM 717 C C . ARG A 1 95 ? -12.705 -8.452 26.800 1.00 96.31 95 ARG A C 1
ATOM 719 O O . ARG A 1 95 ? -13.694 -9.156 26.956 1.00 96.31 95 ARG A O 1
ATOM 726 N N . GLU A 1 96 ? -12.647 -7.177 27.174 1.00 97.31 96 GLU A N 1
ATOM 727 C CA . GLU A 1 96 ? -13.787 -6.450 27.748 1.00 97.31 96 GLU A CA 1
ATOM 728 C C . GLU A 1 96 ? -14.943 -6.359 26.741 1.00 97.31 96 GLU A C 1
ATOM 730 O O . GLU A 1 96 ? -16.074 -6.692 27.085 1.00 97.31 96 GLU A O 1
ATOM 735 N N . CYS A 1 97 ? -14.656 -6.013 25.479 1.00 96.69 97 CYS A N 1
ATOM 736 C CA . CYS A 1 97 ? -15.651 -6.007 24.403 1.00 96.69 97 CYS A CA 1
ATOM 737 C C . CYS A 1 97 ? -16.250 -7.391 24.118 1.00 96.69 97 CYS A C 1
ATOM 739 O O . CYS A 1 97 ? -17.404 -7.465 23.723 1.00 96.69 97 CYS A O 1
ATOM 741 N N . ALA A 1 98 ? -15.485 -8.474 24.280 1.00 95.81 98 ALA A N 1
ATOM 742 C CA . ALA A 1 98 ? -15.972 -9.835 24.047 1.00 95.81 98 ALA A CA 1
ATOM 743 C C . ALA A 1 98 ? -16.823 -10.396 25.201 1.00 95.81 98 ALA A C 1
ATOM 745 O O . ALA A 1 98 ? -17.510 -11.399 25.015 1.00 95.81 98 ALA A O 1
ATOM 746 N N . ALA A 1 99 ? -16.734 -9.803 26.395 1.00 91.94 99 ALA A N 1
ATOM 747 C CA . ALA A 1 99 ? -17.476 -10.230 27.581 1.00 91.94 99 ALA A CA 1
ATOM 748 C C . ALA A 1 99 ? -18.835 -9.523 27.748 1.00 91.94 99 ALA A C 1
ATOM 750 O O . ALA A 1 99 ? -19.635 -9.966 28.574 1.00 91.94 99 ALA A O 1
ATOM 751 N N . GLY A 1 100 ? -19.062 -8.426 27.015 1.00 73.88 100 GLY A N 1
ATOM 752 C CA . GLY A 1 100 ? -20.336 -7.697 26.953 1.00 73.88 100 GLY A CA 1
ATOM 753 C C . GLY A 1 100 ? -21.227 -8.189 25.824 1.00 73.88 100 GLY A C 1
ATOM 754 O O . GLY A 1 100 ? -22.460 -8.150 26.024 1.00 73.88 100 GLY A O 1
#

pLDDT: mean 94.98, std 3.22, range [73.88, 98.12]

Foldseek 3Di:
DCCVQFDVVQPFDNPCCPVVVTTGDDDDDDDVVVVHDPVVVVVVVVVVVVVQFPDDDDPPDPTDDDPCPVVVVQVVVCVVVVDDDDDPVVVVVVVVVVVD

Organism: NCBI:txid1169539

InterPro domains:
  IPR003767 Malate/L-lactate dehydrogenase-like [PF02615] (1-94)
  IPR036111 Malate/L-sulfolactate/L-lactate dehydrogenase-like superfamily [SSF89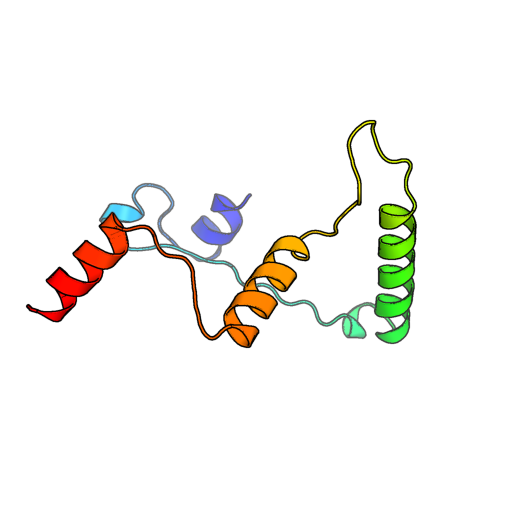733] (1-98)
  IPR043143 Malate/L-sulfolactate/L-lactate dehydrogenase-like, NADPH binding domain [G3DSA:3.30.1370.60] (1-67)
  IPR043144 Malate/L-sulfolactate/L-lactate dehydrogenase-like, alpha-helical domain [G3DSA:1.10.1530.10] (68-98)

Radius of gyration: 21.29 Å; chains: 1; bounding box: 48×38×51 Å